Protein AF-A0A920DWM5-F1 (afdb_monomer_lite)

Secondary structure (DSSP, 8-state):
----HHHHHHHHHHHHHHHHHHS-SS-TTGGGS----S-SSEEEEEEE------PPPTTPPPPPP---EEEEEEE-----------HHHHHHH---

Radius of gyration: 28.64 Å; chains: 1; bounding box: 75×37×62 Å

Structure (mmCIF, N/CA/C/O backbone):
data_AF-A0A920DWM5-F1
#
_entry.id   AF-A0A920DWM5-F1
#
loop_
_atom_site.group_PDB
_atom_site.id
_atom_site.type_symbol
_atom_site.label_atom_id
_atom_site.label_alt_id
_atom_site.label_comp_id
_atom_site.label_asym_id
_atom_site.label_entity_id
_atom_site.label_seq_id
_atom_site.pdbx_PDB_ins_code
_atom_site.Cartn_x
_atom_site.Cartn_y
_atom_site.Cartn_z
_atom_site.occupancy
_atom_site.B_iso_or_equiv
_atom_site.auth_seq_id
_atom_site.auth_comp_id
_atom_site.auth_asym_id
_atom_site.auth_atom_id
_atom_site.pdbx_PDB_model_num
ATOM 1 N N . MET A 1 1 ? -43.939 -15.604 38.965 1.00 42.59 1 MET A N 1
ATOM 2 C CA . MET A 1 1 ? -43.173 -16.777 38.501 1.00 42.59 1 MET A CA 1
ATOM 3 C C . MET A 1 1 ? -41.913 -16.279 37.826 1.00 42.59 1 MET A C 1
ATOM 5 O O . MET A 1 1 ? -42.013 -15.542 36.855 1.00 42.59 1 MET A O 1
ATOM 9 N N . ALA A 1 2 ? -40.760 -16.588 38.412 1.00 59.59 2 ALA A N 1
ATOM 10 C CA . ALA A 1 2 ? -39.451 -16.271 37.863 1.00 59.59 2 ALA A CA 1
ATOM 11 C C . ALA A 1 2 ? -38.998 -17.419 36.955 1.00 59.59 2 ALA A C 1
ATOM 13 O O . ALA A 1 2 ? -39.042 -18.554 37.411 1.00 59.59 2 ALA A O 1
ATOM 14 N N . THR A 1 3 ? -38.611 -17.089 35.716 1.00 54.16 3 THR A N 1
ATOM 15 C CA . THR A 1 3 ? -37.589 -17.704 34.831 1.00 54.16 3 THR A CA 1
ATOM 16 C C . THR A 1 3 ? -37.889 -17.236 33.400 1.00 54.16 3 THR A C 1
ATOM 18 O O . THR A 1 3 ? -39.008 -17.459 32.939 1.00 54.16 3 THR A O 1
ATOM 21 N N . PRO A 1 4 ? -36.939 -16.575 32.710 1.00 48.94 4 PRO A N 1
ATOM 22 C CA . PRO A 1 4 ? -35.639 -17.177 32.439 1.00 48.94 4 PRO A CA 1
ATOM 23 C C . PRO A 1 4 ? -34.476 -16.191 32.647 1.00 48.94 4 PRO A C 1
ATOM 25 O O . PRO A 1 4 ? -34.198 -15.352 31.794 1.00 48.94 4 PRO A O 1
ATOM 28 N N . SER A 1 5 ? -33.772 -16.284 33.776 1.00 57.56 5 SER A N 1
ATOM 29 C CA . SER A 1 5 ? -32.594 -15.435 34.033 1.00 57.56 5 SER A CA 1
ATOM 30 C C . SER A 1 5 ? -31.293 -16.030 33.495 1.00 57.56 5 SER A C 1
ATOM 32 O O . SER A 1 5 ? -30.329 -15.297 33.315 1.00 57.56 5 SER A O 1
ATOM 34 N N . ILE A 1 6 ? -31.259 -17.340 33.227 1.00 58.84 6 ILE A N 1
ATOM 35 C CA . ILE A 1 6 ? -30.049 -18.050 32.783 1.00 58.84 6 ILE A CA 1
ATOM 36 C C . ILE A 1 6 ? -29.920 -18.010 31.255 1.00 58.84 6 ILE A C 1
ATOM 38 O O . ILE A 1 6 ? -28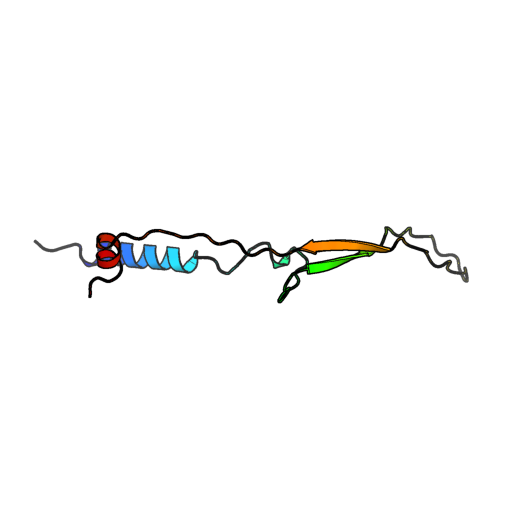.837 -17.766 30.745 1.00 58.84 6 ILE A O 1
ATOM 42 N N . SER A 1 7 ? -31.008 -18.188 30.496 1.00 66.75 7 SER A N 1
ATOM 43 C CA . SER A 1 7 ? -30.915 -18.196 29.026 1.00 66.75 7 SER A CA 1
ATOM 44 C C . SER A 1 7 ? -30.714 -16.802 28.430 1.00 66.75 7 SER A C 1
ATOM 46 O O . SER A 1 7 ? -30.039 -16.670 27.420 1.00 66.75 7 SER A O 1
ATOM 48 N N . THR A 1 8 ? -31.273 -15.758 29.042 1.00 69.12 8 THR A N 1
ATOM 49 C CA . THR A 1 8 ? -31.149 -14.368 28.568 1.00 69.12 8 THR A CA 1
ATOM 50 C C . THR A 1 8 ? -29.774 -13.774 28.867 1.00 69.12 8 THR A C 1
ATOM 52 O O . THR A 1 8 ? -29.185 -13.144 27.994 1.00 69.12 8 THR A O 1
ATOM 55 N N . SER A 1 9 ? -29.231 -14.027 30.061 1.00 67.94 9 SER A N 1
ATOM 56 C CA . SER A 1 9 ? -27.856 -13.643 30.411 1.00 67.94 9 SER A CA 1
ATOM 57 C C . SER A 1 9 ? -26.824 -14.390 29.562 1.00 67.94 9 SER A C 1
ATOM 59 O O . SER A 1 9 ? -25.892 -13.767 29.064 1.00 67.94 9 SER A O 1
ATOM 61 N N . PHE A 1 10 ? -27.047 -15.680 29.287 1.00 76.62 10 PHE A N 1
ATOM 62 C CA . PHE A 1 10 ? -26.193 -16.465 28.394 1.00 76.62 10 PHE A CA 1
ATOM 63 C C . PHE A 1 10 ? -26.214 -15.963 26.943 1.00 76.62 10 PHE A C 1
ATOM 65 O O . PHE A 1 10 ? -25.173 -15.953 26.297 1.00 76.62 10 PHE A O 1
ATOM 72 N N . ILE A 1 11 ? -27.367 -15.520 26.420 1.00 81.25 11 ILE A N 1
ATOM 73 C CA . ILE A 1 11 ? -27.448 -14.905 25.081 1.00 81.25 11 ILE A CA 1
ATOM 74 C C . ILE A 1 11 ? -26.592 -13.634 25.027 1.00 81.25 11 ILE A C 1
ATOM 76 O O . ILE A 1 11 ? -25.794 -13.488 24.106 1.00 81.25 11 ILE A O 1
ATOM 80 N N . GLY A 1 12 ? -26.690 -12.765 26.038 1.00 79.94 12 GLY A N 1
ATOM 81 C CA . GLY A 1 12 ? -25.887 -11.540 26.109 1.00 79.94 12 GLY A CA 1
ATOM 82 C C . GLY A 1 12 ? -24.383 -11.807 26.234 1.00 79.94 12 GLY A C 1
ATOM 83 O O . GLY A 1 12 ? -23.590 -11.191 25.525 1.00 79.94 12 GLY A O 1
ATOM 84 N N . GLU A 1 13 ? -23.974 -12.756 27.083 1.00 78.94 13 GLU A N 1
ATOM 85 C CA . GLU A 1 13 ? -22.565 -13.167 27.199 1.00 78.94 13 GLU A CA 1
ATOM 86 C C . GLU A 1 13 ? -22.041 -13.822 25.919 1.00 78.94 13 GLU A C 1
ATOM 88 O O . GLU A 1 13 ? -20.914 -13.551 25.501 1.00 78.94 13 GLU A O 1
ATOM 93 N N . PHE A 1 14 ? -22.848 -14.661 25.268 1.00 82.62 14 PHE A N 1
ATOM 94 C CA . PHE A 1 14 ? -22.482 -15.297 24.008 1.00 82.62 14 PHE A CA 1
ATOM 95 C C . PHE A 1 14 ? -22.310 -14.262 22.892 1.00 82.62 14 PHE A C 1
ATOM 97 O O . PHE A 1 14 ? -21.296 -14.280 22.196 1.00 82.62 14 PHE A O 1
ATOM 104 N N . GLU A 1 15 ? -23.250 -13.327 22.741 1.00 83.25 15 GLU A N 1
ATOM 105 C CA . GLU A 1 15 ? -23.162 -12.242 21.759 1.00 83.25 15 GLU A CA 1
ATOM 106 C C . GLU A 1 15 ? -21.953 -11.340 22.025 1.00 83.25 15 GLU A C 1
ATOM 108 O O . GLU A 1 15 ? -21.177 -11.074 21.106 1.00 83.25 15 GLU A O 1
ATOM 113 N N . ALA A 1 16 ? -21.718 -10.939 23.278 1.00 81.25 16 ALA A N 1
ATOM 114 C CA . ALA A 1 16 ? -20.535 -10.168 23.660 1.00 81.25 16 ALA A CA 1
ATOM 115 C C . ALA A 1 16 ? -19.230 -10.930 23.360 1.00 81.25 16 ALA A C 1
ATOM 117 O O . ALA A 1 16 ? -18.283 -10.354 22.819 1.00 81.25 16 ALA A O 1
ATOM 118 N N . GLY A 1 17 ? -19.195 -12.237 23.635 1.00 79.69 17 GLY A N 1
ATOM 119 C CA . GLY A 1 17 ? -18.067 -13.113 23.320 1.00 79.69 17 GLY A CA 1
ATOM 120 C C . GLY A 1 17 ? -17.809 -13.235 21.816 1.00 79.69 17 GLY A C 1
ATOM 121 O O . GLY A 1 17 ? -16.658 -13.165 21.379 1.00 79.69 17 GLY A O 1
ATOM 122 N N . VAL A 1 18 ? -18.867 -13.343 21.007 1.00 81.12 18 VAL A N 1
ATOM 123 C CA . VAL A 1 18 ? -18.791 -13.339 19.539 1.00 81.12 18 VAL A CA 1
ATOM 124 C C . VAL A 1 18 ? -18.280 -11.986 19.043 1.00 81.12 18 VAL A C 1
ATOM 126 O O . VAL A 1 18 ? -17.329 -11.938 18.262 1.00 81.12 18 VAL A O 1
ATOM 129 N N . HIS A 1 19 ? -18.842 -10.877 19.519 1.00 79.38 19 HIS A N 1
ATOM 130 C CA . HIS A 1 19 ? -18.409 -9.543 19.119 1.00 79.38 19 HIS A CA 1
ATOM 131 C C . HIS A 1 19 ? -16.941 -9.295 19.450 1.00 79.38 19 HIS A C 1
ATOM 133 O O . HIS A 1 19 ? -16.208 -8.859 18.566 1.00 79.38 19 HIS A O 1
ATOM 139 N N . MET A 1 20 ? -16.493 -9.656 20.654 1.00 79.00 20 MET A N 1
ATOM 140 C CA . MET A 1 20 ? -15.095 -9.541 21.066 1.00 79.00 20 MET A CA 1
ATOM 141 C C . MET A 1 20 ? -14.173 -10.424 20.208 1.00 79.00 20 MET A C 1
ATOM 143 O O . MET A 1 20 ? -13.133 -9.960 19.738 1.00 79.00 20 MET A O 1
ATOM 147 N N . ALA A 1 21 ? -14.566 -11.672 19.928 1.00 71.56 21 ALA A N 1
ATOM 148 C CA . ALA A 1 21 ? -13.788 -12.590 19.092 1.00 71.56 21 ALA A CA 1
ATOM 149 C C . ALA A 1 21 ? -13.635 -12.095 17.640 1.00 71.56 21 ALA A C 1
ATOM 151 O O . ALA A 1 21 ? -12.603 -12.327 17.004 1.00 71.56 21 ALA A O 1
ATOM 152 N N . TYR A 1 22 ? -14.634 -11.377 17.117 1.00 69.19 22 TYR A N 1
ATOM 153 C CA . TYR A 1 22 ? -14.620 -10.816 15.764 1.00 69.19 22 TYR A CA 1
ATOM 154 C C . TYR A 1 22 ? -14.246 -9.326 15.700 1.00 69.19 22 TYR A C 1
ATOM 156 O O . TYR A 1 22 ? -14.145 -8.786 14.594 1.00 69.19 22 TYR A O 1
ATOM 164 N N . GLN A 1 23 ? -13.932 -8.670 16.827 1.00 70.06 23 GLN A N 1
ATOM 165 C CA . GLN A 1 23 ? -13.620 -7.230 16.916 1.00 70.06 23 GLN A CA 1
ATOM 166 C C . GLN A 1 23 ? -12.263 -6.817 16.314 1.00 70.06 23 GLN A C 1
ATOM 168 O O . GLN A 1 23 ? -11.790 -5.705 16.522 1.00 70.06 23 GLN A O 1
ATOM 173 N N . ARG A 1 24 ? -11.724 -7.659 15.425 1.00 65.56 24 ARG A N 1
ATOM 174 C CA . ARG A 1 24 ? -10.572 -7.460 14.533 1.00 65.56 24 ARG A CA 1
ATOM 175 C C . ARG A 1 24 ? -9.228 -7.815 15.175 1.00 65.56 24 ARG A C 1
ATOM 177 O O . ARG A 1 24 ? -8.553 -6.976 15.756 1.00 65.56 24 ARG A O 1
ATOM 184 N N . MET A 1 25 ? -8.733 -9.017 14.863 1.00 66.62 25 MET A N 1
ATOM 185 C CA . MET A 1 25 ? -7.309 -9.390 14.991 1.00 66.62 25 MET A CA 1
ATOM 186 C C . MET A 1 25 ? -6.406 -8.709 13.931 1.00 66.62 25 MET A C 1
ATOM 188 O O . MET A 1 25 ? -5.483 -9.310 13.384 1.00 66.62 25 MET A O 1
ATOM 192 N N . GLY A 1 26 ? -6.669 -7.440 13.609 1.00 70.62 26 GLY A N 1
ATOM 193 C CA . GLY A 1 26 ? -5.896 -6.658 12.644 1.00 70.62 26 GLY A CA 1
ATOM 194 C C . GLY A 1 26 ? -6.350 -6.773 11.182 1.00 70.62 26 GLY A C 1
ATOM 195 O O . GLY A 1 26 ? -7.380 -7.356 10.843 1.00 70.62 26 GLY A O 1
ATOM 196 N N . SER A 1 27 ? -5.584 -6.135 10.293 1.00 79.50 27 SER A N 1
ATOM 197 C CA . SER A 1 27 ? -5.892 -6.076 8.860 1.00 79.50 27 SER A CA 1
ATOM 198 C C . SER A 1 27 ? -5.513 -7.383 8.161 1.00 79.50 27 SER A C 1
ATOM 200 O O . SER A 1 27 ? -4.331 -7.711 8.050 1.00 79.50 27 SER A O 1
ATOM 202 N N . LYS A 1 28 ? -6.518 -8.098 7.634 1.00 82.94 28 LYS A N 1
ATOM 203 C CA . LYS A 1 28 ? -6.360 -9.391 6.938 1.00 82.94 28 LYS A CA 1
ATOM 204 C C . LYS A 1 28 ? -5.389 -9.336 5.752 1.00 82.94 28 LYS A C 1
ATOM 206 O O . LYS A 1 28 ? -4.735 -10.325 5.450 1.00 82.94 28 LYS A O 1
ATOM 211 N N . LEU A 1 29 ? -5.279 -8.180 5.095 1.00 86.25 29 LEU A N 1
ATOM 212 C CA . LEU A 1 29 ? -4.440 -7.990 3.907 1.00 86.25 29 LEU A 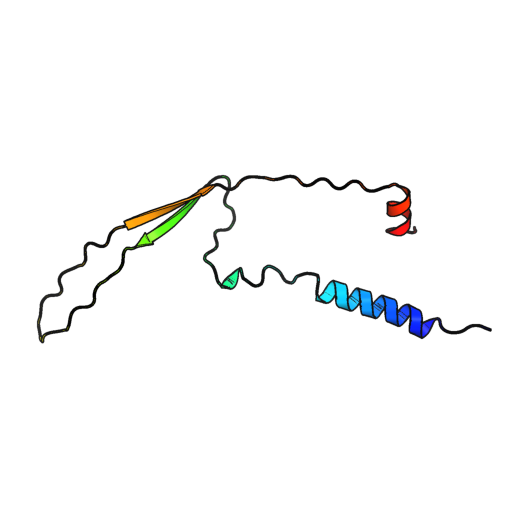CA 1
ATOM 213 C C . LEU A 1 29 ? -3.063 -7.401 4.227 1.00 86.25 29 LEU A C 1
ATOM 215 O O . LEU A 1 29 ? -2.241 -7.235 3.331 1.00 86.25 29 LEU A O 1
ATOM 219 N N . ARG A 1 30 ? -2.764 -7.085 5.494 1.00 84.69 30 ARG A N 1
ATOM 220 C CA . ARG A 1 30 ? -1.475 -6.475 5.854 1.00 84.69 30 ARG A CA 1
ATOM 221 C C . ARG A 1 30 ? -0.292 -7.363 5.460 1.00 84.69 30 ARG A C 1
ATOM 223 O O . ARG A 1 30 ? 0.719 -6.846 5.003 1.00 84.69 30 ARG A O 1
ATOM 230 N N . ASN A 1 31 ? -0.449 -8.682 5.568 1.00 85.75 31 ASN A N 1
ATOM 231 C CA . ASN A 1 31 ? 0.600 -9.644 5.227 1.00 85.75 31 ASN A CA 1
ATOM 232 C C . ASN A 1 31 ? 0.737 -9.899 3.719 1.00 85.75 31 ASN A C 1
ATOM 234 O O . ASN A 1 31 ? 1.712 -10.511 3.297 1.00 85.75 31 ASN A O 1
ATOM 238 N N . THR A 1 32 ? -0.210 -9.440 2.895 1.00 90.31 32 THR A N 1
ATOM 239 C CA . THR A 1 32 ? -0.152 -9.616 1.435 1.00 90.31 32 THR A CA 1
ATOM 240 C C . THR A 1 32 ? 0.492 -8.424 0.731 1.00 90.31 32 THR A C 1
ATOM 242 O O . THR A 1 32 ? 0.578 -8.407 -0.495 1.00 90.31 32 THR A O 1
ATOM 245 N N . VAL A 1 33 ? 0.927 -7.405 1.478 1.00 89.06 33 VAL A N 1
ATOM 246 C CA . VAL A 1 33 ? 1.493 -6.169 0.932 1.00 89.06 33 VAL A CA 1
ATOM 247 C C . VAL A 1 33 ? 2.798 -5.797 1.632 1.00 89.06 33 VAL A C 1
ATOM 249 O O . VAL A 1 33 ? 3.068 -6.190 2.763 1.00 89.06 33 VAL A O 1
ATOM 252 N N . ARG A 1 34 ? 3.631 -4.998 0.958 1.00 88.69 34 ARG A N 1
ATOM 253 C CA . ARG A 1 34 ? 4.827 -4.406 1.570 1.00 88.69 34 ARG A CA 1
ATOM 254 C C . ARG A 1 34 ? 4.413 -3.258 2.482 1.00 88.69 34 ARG A C 1
ATOM 256 O O . ARG A 1 34 ? 3.825 -2.288 2.013 1.00 88.69 34 ARG A O 1
ATOM 263 N N . THR A 1 35 ? 4.796 -3.322 3.751 1.00 89.44 35 THR A N 1
ATOM 264 C CA . THR A 1 35 ? 4.497 -2.276 4.736 1.00 89.44 35 THR A CA 1
ATOM 265 C C . THR A 1 35 ? 5.760 -1.604 5.263 1.00 89.44 35 THR A C 1
ATOM 267 O O . THR A 1 35 ? 6.803 -2.239 5.418 1.00 89.44 35 THR A O 1
ATOM 270 N N . ARG A 1 36 ? 5.662 -0.311 5.575 1.00 88.69 36 ARG A N 1
ATOM 271 C CA . ARG A 1 36 ? 6.665 0.467 6.316 1.00 88.69 36 ARG A CA 1
ATOM 272 C C . ARG A 1 36 ? 5.971 1.049 7.546 1.00 88.69 36 ARG A C 1
ATOM 274 O O . ARG A 1 36 ? 4.971 1.739 7.394 1.00 88.69 36 ARG A O 1
ATOM 281 N N . ASN A 1 37 ? 6.499 0.768 8.733 1.00 87.81 37 ASN A N 1
ATOM 282 C CA . ASN A 1 37 ? 5.975 1.291 9.997 1.00 87.81 37 ASN A CA 1
ATOM 283 C C . ASN A 1 37 ? 6.805 2.500 10.456 1.00 87.81 37 ASN A C 1
ATOM 285 O O . ASN A 1 37 ? 7.964 2.631 10.061 1.00 87.81 37 ASN A O 1
ATOM 289 N N . GLY A 1 38 ? 6.222 3.369 11.288 1.00 86.94 38 GLY A N 1
ATOM 290 C CA . GLY A 1 38 ? 6.925 4.528 11.857 1.00 86.94 38 GLY A CA 1
ATOM 291 C C . GLY A 1 38 ? 7.260 5.632 10.845 1.00 86.94 38 GLY A C 1
ATOM 292 O O . GLY A 1 38 ? 8.242 6.352 11.017 1.00 86.94 38 GLY A O 1
ATOM 293 N N . VAL A 1 39 ? 6.483 5.749 9.765 1.00 88.44 39 VAL A N 1
ATOM 294 C CA . VAL A 1 39 ? 6.638 6.825 8.775 1.00 88.44 39 VAL A CA 1
ATOM 295 C C . VAL A 1 39 ? 6.055 8.110 9.355 1.00 88.44 39 VAL A C 1
ATOM 297 O O . VAL A 1 39 ? 4.907 8.103 9.775 1.00 88.44 39 VAL A O 1
ATOM 300 N N . LYS A 1 40 ? 6.836 9.197 9.367 1.00 82.25 40 LYS A N 1
ATOM 301 C CA . LYS A 1 40 ? 6.362 10.512 9.826 1.00 82.25 40 LYS A CA 1
ATOM 302 C C . LYS A 1 40 ? 5.562 11.221 8.730 1.00 82.25 40 LYS A C 1
ATOM 304 O O . LYS A 1 40 ? 4.351 11.268 8.809 1.00 82.25 40 LYS A O 1
ATOM 309 N N . ASN A 1 41 ? 6.228 11.667 7.660 1.00 84.38 41 ASN A N 1
ATOM 310 C CA . ASN A 1 41 ? 5.557 12.447 6.604 1.00 84.38 41 ASN A CA 1
ATOM 311 C C . ASN A 1 41 ? 5.600 11.775 5.228 1.00 84.38 41 ASN A C 1
ATOM 313 O O . ASN A 1 41 ? 4.684 11.921 4.427 1.00 84.38 41 ASN A O 1
ATOM 317 N N . LYS A 1 42 ? 6.682 11.054 4.908 1.00 89.25 42 LYS A N 1
ATOM 318 C CA . LYS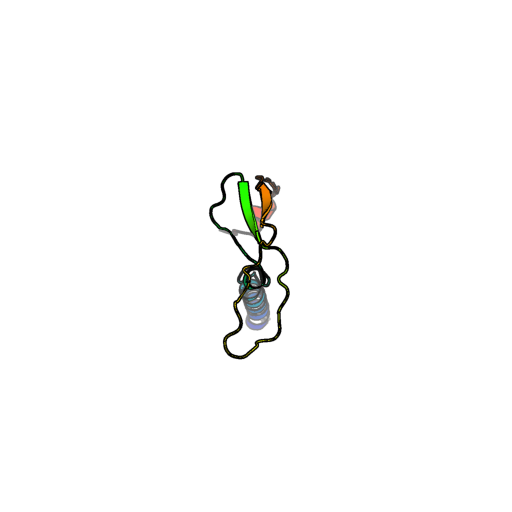 A 1 42 ? 6.897 10.483 3.573 1.00 89.25 42 LYS A CA 1
ATOM 319 C C . LYS A 1 42 ? 7.706 9.199 3.643 1.00 89.25 42 LYS A C 1
ATOM 321 O O . LYS A 1 42 ? 8.642 9.083 4.433 1.00 89.25 42 LYS A O 1
ATOM 326 N N . THR A 1 43 ? 7.390 8.253 2.768 1.00 92.62 43 THR A N 1
ATOM 327 C CA . THR A 1 43 ? 8.217 7.069 2.525 1.00 92.62 43 THR A CA 1
ATOM 328 C C . THR A 1 43 ? 8.329 6.777 1.031 1.00 92.62 43 THR A C 1
ATOM 330 O O . THR A 1 43 ? 7.572 7.312 0.219 1.00 92.62 43 THR A O 1
ATOM 333 N N . THR A 1 44 ? 9.303 5.949 0.653 1.00 92.19 44 THR A N 1
ATOM 334 C CA . THR A 1 44 ? 9.528 5.552 -0.739 1.00 92.19 44 THR A CA 1
ATOM 335 C C . THR A 1 44 ? 9.664 4.039 -0.874 1.00 92.19 44 THR A C 1
ATOM 337 O O . THR A 1 44 ? 10.268 3.355 -0.041 1.00 92.19 44 THR A O 1
ATOM 340 N N . PHE A 1 45 ? 9.112 3.507 -1.961 1.00 92.62 45 PHE A N 1
ATOM 341 C CA . PHE A 1 45 ? 9.252 2.113 -2.357 1.00 92.62 45 PHE A CA 1
ATOM 342 C C . PHE A 1 45 ? 10.045 2.039 -3.658 1.00 92.62 45 PHE A C 1
ATOM 344 O O . PHE A 1 45 ? 9.636 2.583 -4.682 1.00 92.62 45 PHE A O 1
ATOM 351 N N . GLN A 1 46 ? 11.186 1.352 -3.611 1.00 92.62 46 GLN A N 1
ATOM 352 C CA . GLN A 1 46 ? 12.017 1.128 -4.791 1.00 92.62 46 GLN A CA 1
ATOM 353 C C . GLN A 1 46 ? 11.379 0.075 -5.703 1.00 92.62 46 GLN A C 1
ATOM 355 O O . GLN A 1 46 ? 10.882 -0.954 -5.220 1.00 92.62 46 GLN A O 1
ATOM 360 N N . LYS A 1 47 ? 11.414 0.343 -7.011 1.00 92.50 47 LYS A N 1
ATOM 361 C CA . LYS A 1 47 ? 10.945 -0.525 -8.089 1.00 92.50 47 LYS A CA 1
ATOM 362 C C . LYS A 1 47 ? 12.082 -0.743 -9.081 1.00 92.50 47 LYS A C 1
ATOM 364 O O . LYS A 1 47 ? 12.563 0.193 -9.718 1.00 92.50 47 LYS A O 1
ATOM 369 N N . ILE A 1 48 ? 12.480 -2.001 -9.217 1.00 91.75 48 ILE A N 1
ATOM 370 C CA . ILE A 1 48 ? 13.390 -2.442 -10.270 1.00 91.75 48 ILE A CA 1
ATOM 371 C C . ILE A 1 48 ? 12.586 -2.787 -11.531 1.00 91.75 48 ILE A C 1
ATOM 373 O O . ILE A 1 48 ? 11.444 -3.250 -11.443 1.00 91.75 48 ILE A O 1
ATOM 377 N N . GLY A 1 49 ? 13.159 -2.502 -12.698 1.00 87.62 49 GLY A N 1
ATOM 378 C CA . GLY A 1 49 ? 12.587 -2.814 -14.004 1.00 87.62 49 GLY A CA 1
ATOM 379 C C . GLY A 1 49 ? 12.437 -4.317 -14.248 1.00 87.62 49 GLY A C 1
ATOM 380 O O . GLY A 1 49 ? 12.861 -5.147 -13.446 1.00 87.62 49 GLY A O 1
ATOM 381 N N . LYS A 1 50 ? 11.819 -4.679 -15.376 1.00 88.19 50 LYS A N 1
ATOM 382 C CA . LYS A 1 50 ? 11.671 -6.085 -15.775 1.00 88.19 50 LYS A CA 1
ATOM 383 C C . LYS A 1 50 ? 12.970 -6.607 -16.392 1.00 88.19 50 LYS A C 1
ATOM 385 O O . LYS A 1 50 ? 13.569 -5.938 -17.230 1.00 88.19 50 LYS A O 1
ATOM 390 N N . GLY A 1 51 ? 13.375 -7.799 -15.961 1.00 87.56 51 GLY A N 1
ATOM 391 C CA . GLY A 1 51 ? 14.489 -8.550 -16.534 1.00 87.56 51 GLY A CA 1
ATOM 392 C C . GLY A 1 51 ? 14.079 -9.374 -17.759 1.00 87.56 51 GLY A C 1
ATOM 393 O O . GLY A 1 51 ? 12.905 -9.713 -17.897 1.00 87.56 51 GLY A O 1
ATOM 394 N N . PHE A 1 52 ? 15.045 -9.750 -18.598 1.00 85.00 52 PHE A N 1
ATOM 395 C CA . PHE A 1 52 ? 14.894 -10.755 -19.652 1.00 85.00 52 PHE A CA 1
ATOM 396 C C . PHE A 1 52 ? 15.901 -11.878 -19.412 1.00 85.00 52 PHE A C 1
ATOM 398 O O . PHE A 1 52 ? 17.061 -11.620 -19.098 1.00 85.00 52 PHE A O 1
ATOM 405 N N . ALA A 1 53 ? 15.455 -13.124 -19.550 1.00 86.81 53 ALA A N 1
ATOM 406 C CA . ALA A 1 53 ? 16.322 -14.286 -19.415 1.00 86.81 53 ALA A CA 1
ATOM 407 C C . ALA A 1 53 ? 16.964 -14.629 -20.764 1.00 86.81 53 ALA A C 1
ATOM 409 O O . ALA A 1 53 ? 16.300 -14.585 -21.799 1.00 86.81 53 ALA A O 1
ATOM 410 N N . THR A 1 54 ? 18.241 -15.006 -20.744 1.00 84.75 54 THR A N 1
ATOM 411 C CA . THR A 1 54 ? 18.968 -15.496 -21.920 1.00 84.75 54 THR A CA 1
ATOM 412 C C . THR A 1 54 ? 19.365 -16.959 -21.729 1.00 84.75 54 THR A C 1
ATOM 414 O O . THR A 1 54 ? 19.593 -17.426 -20.611 1.00 84.75 54 THR A O 1
ATOM 417 N N . THR A 1 55 ? 19.413 -17.718 -22.824 1.00 85.50 55 THR A N 1
ATOM 418 C CA . THR A 1 55 ? 19.799 -19.136 -22.807 1.00 85.50 55 THR A CA 1
ATOM 419 C C . THR A 1 55 ? 21.306 -19.296 -22.620 1.00 85.50 55 THR A C 1
ATOM 421 O O . THR A 1 55 ? 22.100 -18.584 -23.234 1.00 85.50 55 THR A O 1
ATOM 424 N N . LYS A 1 56 ? 21.711 -20.261 -21.788 1.00 83.31 56 LYS A N 1
ATOM 425 C CA . LYS A 1 56 ? 23.113 -20.493 -21.417 1.00 83.31 56 LYS A CA 1
ATOM 426 C C . LYS A 1 56 ? 23.867 -21.285 -22.492 1.00 83.31 56 LYS A C 1
ATOM 428 O O . LYS A 1 56 ? 23.470 -22.397 -22.823 1.00 83.31 56 LYS A O 1
ATOM 433 N N . ALA A 1 57 ? 25.011 -20.764 -22.936 1.00 84.12 57 ALA A N 1
ATOM 434 C CA . ALA A 1 57 ? 26.013 -21.514 -23.699 1.00 84.12 57 ALA A CA 1
ATOM 435 C C . ALA A 1 57 ? 27.147 -22.017 -22.782 1.00 84.12 57 ALA A C 1
ATOM 437 O O . ALA A 1 57 ? 27.425 -21.427 -21.731 1.00 84.12 57 ALA A O 1
ATOM 438 N N . ARG A 1 58 ? 27.825 -23.112 -23.159 1.00 83.38 58 ARG A N 1
ATOM 439 C CA . ARG A 1 58 ? 28.988 -23.621 -22.410 1.00 83.38 58 ARG A CA 1
ATOM 440 C C . ARG A 1 58 ? 30.138 -22.607 -22.533 1.00 83.38 58 ARG A C 1
ATOM 442 O O . ARG A 1 58 ? 30.536 -22.280 -23.641 1.00 83.38 58 ARG A O 1
ATOM 449 N N . HIS A 1 59 ? 30.632 -22.111 -21.395 1.00 84.12 59 HIS A N 1
ATOM 450 C CA . HIS A 1 59 ? 31.635 -21.033 -21.294 1.00 84.12 59 HIS A CA 1
ATOM 451 C C . HIS A 1 59 ? 31.222 -19.678 -21.911 1.00 84.12 59 HIS A C 1
ATOM 453 O O . HIS A 1 59 ? 32.083 -18.860 -22.210 1.00 84.12 59 HIS A O 1
ATOM 459 N N . GLY A 1 60 ? 29.922 -19.417 -22.096 1.00 80.44 60 GLY A N 1
ATOM 460 C CA . GLY A 1 60 ? 29.451 -18.124 -22.601 1.00 80.44 60 GLY A CA 1
ATOM 461 C C . GLY A 1 60 ? 29.562 -17.001 -21.562 1.00 80.44 60 GLY A C 1
ATOM 462 O O . GLY A 1 60 ? 29.263 -17.211 -20.384 1.00 80.44 60 GLY A O 1
ATOM 463 N N . ASN A 1 61 ? 29.944 -15.801 -22.004 1.00 82.25 61 ASN A N 1
ATOM 464 C CA . ASN A 1 61 ? 29.957 -14.608 -21.157 1.00 82.25 61 ASN A CA 1
ATOM 465 C C . ASN A 1 61 ? 28.530 -14.141 -20.843 1.00 82.25 61 ASN A C 1
ATOM 467 O O . ASN A 1 61 ? 27.657 -14.121 -21.711 1.00 82.25 61 ASN A O 1
ATOM 471 N N . ILE A 1 62 ? 28.309 -13.721 -19.598 1.00 84.88 62 ILE A N 1
ATOM 472 C CA . ILE A 1 62 ? 27.032 -13.163 -19.148 1.00 84.88 62 ILE A CA 1
ATOM 473 C C . ILE A 1 62 ? 27.103 -11.645 -19.295 1.00 84.88 62 ILE A C 1
ATOM 475 O O . ILE A 1 62 ? 27.912 -10.998 -18.632 1.00 84.88 62 ILE A O 1
ATOM 479 N N . ALA A 1 63 ? 26.251 -11.075 -20.147 1.00 83.44 63 ALA A N 1
ATOM 480 C CA . ALA A 1 63 ? 26.077 -9.629 -20.217 1.00 83.44 63 ALA A CA 1
ATOM 481 C C . ALA A 1 63 ? 25.186 -9.158 -19.049 1.00 83.44 63 ALA A C 1
ATOM 483 O O . ALA A 1 63 ? 24.063 -9.656 -18.915 1.00 83.44 63 ALA A O 1
ATOM 484 N N . PRO A 1 64 ? 25.642 -8.216 -18.200 1.00 84.50 64 PRO A N 1
ATOM 485 C CA . PRO A 1 64 ? 24.804 -7.635 -17.158 1.00 84.50 64 PRO A CA 1
ATOM 486 C C . PRO A 1 64 ? 23.642 -6.842 -17.758 1.00 84.50 64 PRO A C 1
ATOM 488 O O . PRO A 1 64 ? 23.789 -6.168 -18.777 1.00 84.50 64 PRO A O 1
ATOM 491 N N . MET A 1 65 ? 22.488 -6.880 -17.097 1.00 87.00 65 MET A N 1
ATOM 492 C CA . MET A 1 65 ? 21.344 -6.066 -17.492 1.00 87.00 65 MET A CA 1
ATOM 493 C C . MET A 1 65 ? 21.390 -4.691 -16.816 1.00 87.00 65 MET A C 1
ATOM 495 O O . MET A 1 65 ? 21.544 -4.602 -15.600 1.00 87.00 65 MET A O 1
ATOM 499 N N . ASN A 1 66 ? 21.168 -3.627 -17.591 1.00 87.56 66 ASN A N 1
ATOM 500 C CA . ASN A 1 66 ? 20.998 -2.263 -17.086 1.00 87.56 66 ASN A CA 1
ATOM 501 C C . ASN A 1 66 ? 19.504 -1.954 -16.874 1.00 87.56 66 ASN A C 1
ATOM 503 O O . ASN A 1 66 ? 18.877 -1.261 -17.677 1.00 87.56 66 ASN A O 1
ATOM 507 N N . LEU A 1 67 ? 18.893 -2.569 -15.856 1.00 90.19 67 LEU A N 1
ATOM 508 C CA . LEU A 1 67 ? 17.461 -2.404 -15.596 1.00 90.19 67 LEU A CA 1
ATOM 509 C C . LEU A 1 67 ? 17.154 -0.980 -15.126 1.00 90.19 67 LEU A C 1
ATOM 511 O O . LEU A 1 67 ? 17.911 -0.381 -14.372 1.00 90.19 67 LEU A O 1
ATOM 515 N N . ALA A 1 68 ? 15.994 -0.452 -15.517 1.00 90.31 68 ALA A N 1
ATOM 516 C CA . ALA A 1 68 ? 15.536 0.837 -15.013 1.00 90.31 68 ALA A CA 1
ATOM 517 C C . ALA A 1 68 ? 15.251 0.763 -13.504 1.00 90.31 68 ALA A C 1
ATOM 519 O O . ALA A 1 68 ? 14.550 -0.139 -13.039 1.00 90.31 68 ALA A O 1
ATOM 520 N N . HIS A 1 69 ? 15.739 1.743 -12.749 1.00 91.81 69 HIS A N 1
ATOM 521 C CA . HIS A 1 69 ? 15.459 1.892 -11.324 1.00 91.81 69 HIS A CA 1
ATOM 522 C C . HIS A 1 69 ? 14.575 3.117 -11.112 1.00 91.81 69 HIS A C 1
ATOM 524 O O . HIS A 1 69 ? 14.944 4.233 -11.466 1.00 91.81 69 HIS A O 1
ATOM 530 N N . THR A 1 70 ? 13.389 2.901 -10.550 1.00 94.25 70 THR A N 1
ATOM 531 C CA . THR A 1 70 ? 12.410 3.961 -10.275 1.00 94.25 70 THR A CA 1
ATOM 532 C C . THR A 1 70 ? 11.909 3.849 -8.842 1.00 94.25 70 THR A C 1
ATOM 534 O O . THR A 1 70 ? 12.063 2.813 -8.191 1.00 94.25 70 THR A O 1
ATOM 537 N N . ASN A 1 71 ? 11.301 4.912 -8.331 1.00 93.12 71 ASN A N 1
ATOM 538 C CA . ASN A 1 71 ? 10.759 4.963 -6.982 1.00 93.12 71 ASN A CA 1
ATOM 539 C C . ASN A 1 71 ? 9.300 5.429 -6.992 1.00 93.12 71 ASN A C 1
ATOM 541 O O . ASN A 1 71 ? 8.882 6.239 -7.813 1.00 93.12 71 ASN A O 1
ATOM 545 N N . VAL A 1 72 ? 8.517 4.906 -6.051 1.00 91.75 72 VAL A N 1
ATOM 546 C CA . VAL A 1 72 ? 7.164 5.392 -5.761 1.00 91.75 72 VAL A CA 1
ATOM 547 C C . VAL A 1 72 ? 7.200 6.062 -4.399 1.00 91.75 72 VAL A C 1
ATOM 549 O O . VAL A 1 72 ? 7.587 5.436 -3.411 1.00 91.75 72 VAL A O 1
ATOM 552 N N . SER A 1 73 ? 6.841 7.342 -4.356 1.00 91.06 73 SER A 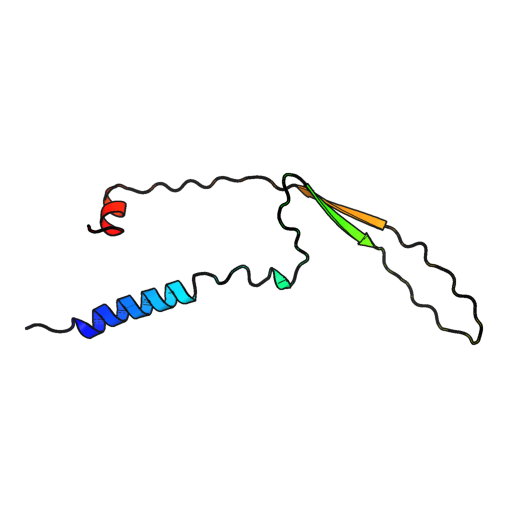N 1
ATOM 553 C CA . SER A 1 73 ? 6.775 8.134 -3.128 1.00 91.06 73 SER A CA 1
ATOM 554 C C . SER A 1 73 ? 5.347 8.188 -2.602 1.00 91.06 73 SER A C 1
ATOM 556 O O . SER A 1 73 ? 4.427 8.399 -3.383 1.00 91.06 73 SER A O 1
ATOM 558 N N . VAL A 1 74 ? 5.179 8.049 -1.289 1.00 90.50 74 VAL A N 1
ATOM 559 C CA . VAL A 1 74 ? 3.879 8.147 -0.611 1.00 90.50 74 VAL A CA 1
ATOM 560 C C . VAL A 1 74 ? 4.008 9.101 0.569 1.00 90.50 74 VAL A C 1
ATOM 562 O O . VAL A 1 74 ? 4.968 8.990 1.337 1.00 90.50 74 VAL A O 1
ATOM 565 N N . THR A 1 75 ? 3.065 10.031 0.696 1.00 91.00 75 THR A N 1
ATOM 566 C CA . THR A 1 75 ? 2.912 10.928 1.847 1.00 91.00 75 THR A CA 1
ATOM 567 C C . THR A 1 75 ? 1.859 10.376 2.802 1.00 91.00 75 THR A C 1
ATOM 569 O O . THR A 1 75 ? 0.889 9.760 2.368 1.00 91.00 75 THR A O 1
ATOM 572 N N . VAL A 1 76 ? 2.096 10.533 4.103 1.00 88.56 76 VAL A N 1
ATOM 573 C CA . VAL A 1 76 ? 1.146 10.161 5.160 1.00 88.56 76 VAL A CA 1
ATOM 574 C C . VAL A 1 76 ? 0.568 11.451 5.720 1.00 88.56 76 VAL A C 1
ATOM 576 O O . VAL A 1 76 ? 1.318 12.394 5.966 1.00 88.56 76 VAL A O 1
ATOM 579 N N . GLU A 1 77 ? -0.749 11.483 5.879 1.00 87.75 77 GLU A N 1
ATOM 580 C CA . GLU A 1 77 ? -1.497 12.629 6.387 1.00 87.75 77 GLU A CA 1
ATOM 581 C C . GLU A 1 77 ? -2.350 12.188 7.577 1.00 87.75 77 GLU A C 1
ATOM 583 O O . GLU A 1 77 ? -2.857 11.061 7.603 1.00 87.75 77 GLU A O 1
ATOM 588 N N . ASP A 1 78 ? -2.490 13.081 8.555 1.00 85.69 78 ASP A N 1
ATOM 589 C CA . ASP A 1 78 ? -3.283 12.852 9.757 1.00 85.69 78 ASP A CA 1
ATOM 590 C C . ASP A 1 78 ? -4.726 13.315 9.526 1.00 85.69 78 ASP A C 1
ATOM 592 O O . ASP A 1 78 ? -4.976 14.460 9.145 1.00 85.69 78 ASP A O 1
ATOM 596 N N . PHE A 1 79 ? -5.686 12.427 9.787 1.00 84.00 79 PHE A N 1
ATOM 597 C CA . PHE A 1 79 ? -7.116 12.713 9.689 1.00 84.00 79 PHE A CA 1
ATOM 598 C C . PHE A 1 79 ? -7.779 12.543 11.056 1.00 84.00 79 PHE A C 1
ATOM 600 O O . PHE A 1 79 ? -7.527 11.562 11.756 1.00 84.00 79 PHE A O 1
ATOM 607 N N . PHE A 1 80 ? -8.663 13.475 11.414 1.00 81.81 80 PHE A N 1
ATOM 608 C CA . PHE A 1 80 ? -9.476 13.403 12.627 1.00 81.81 80 PHE A CA 1
ATOM 609 C C . PHE A 1 80 ? -10.908 12.983 12.288 1.00 81.81 80 PHE A C 1
ATOM 611 O O . PHE A 1 80 ? -11.486 13.4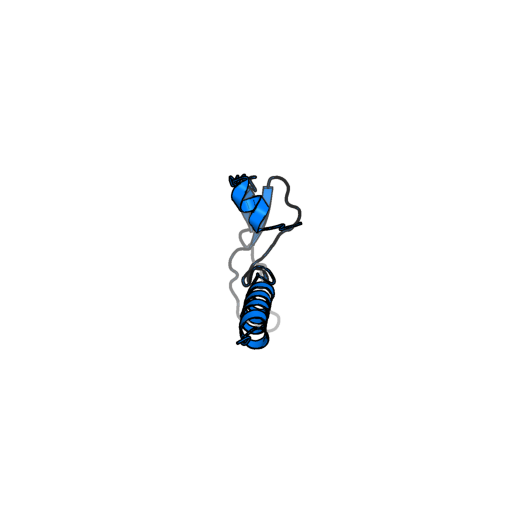62 11.314 1.00 81.81 80 PHE A O 1
ATOM 618 N N . ALA A 1 81 ? -11.490 12.127 13.125 1.00 80.56 81 ALA A N 1
ATOM 619 C CA . ALA A 1 81 ? -12.909 11.792 13.104 1.00 80.56 81 ALA A CA 1
ATOM 620 C C . ALA A 1 81 ? -13.452 11.957 14.527 1.00 80.56 81 ALA A C 1
ATOM 622 O O . ALA A 1 81 ? -13.113 11.176 15.413 1.00 80.56 81 ALA A O 1
ATOM 623 N N . GLY A 1 82 ? -14.221 13.022 14.752 1.00 83.50 82 GLY A N 1
ATOM 624 C CA . GLY A 1 82 ? -14.895 13.264 16.025 1.00 83.50 82 GLY A CA 1
ATOM 625 C C . GLY A 1 82 ? -16.260 12.585 16.049 1.00 83.50 82 GLY A C 1
ATOM 626 O O . GLY A 1 82 ? -16.992 12.647 15.062 1.00 83.50 82 GLY A O 1
ATOM 627 N N . GLU A 1 83 ? -16.598 11.967 17.175 1.00 83.31 83 GLU A N 1
ATOM 628 C CA . GLU A 1 83 ? -17.922 11.412 17.450 1.00 83.31 83 GLU A CA 1
ATOM 629 C C . GLU A 1 83 ? -18.535 12.162 18.635 1.00 83.31 83 GLU A C 1
ATOM 631 O O . GLU A 1 83 ? -17.851 12.455 19.617 1.00 83.31 83 GLU A O 1
ATOM 636 N N . TRP A 1 84 ? -19.817 12.497 18.524 1.00 81.69 84 TRP A N 1
ATOM 637 C CA . TRP A 1 84 ? -20.576 13.114 19.605 1.00 81.69 84 TRP A CA 1
ATOM 638 C C . TRP A 1 84 ? -21.281 12.018 20.393 1.00 81.69 84 TRP A C 1
ATOM 640 O O . TRP A 1 84 ? -21.955 11.179 19.801 1.00 81.69 84 TRP A O 1
ATOM 650 N N . VAL A 1 85 ? -21.143 12.047 21.716 1.00 77.12 85 VAL A N 1
ATOM 651 C CA . VAL A 1 85 ? -21.824 11.119 22.623 1.00 77.12 85 VAL A CA 1
ATOM 652 C C . VAL A 1 85 ? -22.715 11.934 23.549 1.00 77.12 85 VAL A C 1
ATOM 654 O O . VAL A 1 85 ? -22.257 12.927 24.113 1.00 77.12 85 VAL A O 1
ATOM 657 N N . ASP A 1 86 ? -23.975 11.524 23.674 1.00 84.38 86 ASP A N 1
ATOM 658 C CA . ASP A 1 86 ? -24.951 12.147 24.570 1.00 84.38 86 ASP A CA 1
ATOM 659 C C . ASP A 1 86 ? -24.796 11.637 26.015 1.00 84.38 86 ASP A C 1
ATOM 661 O O . ASP A 1 86 ? -24.420 10.485 26.254 1.00 84.38 86 ASP A O 1
ATOM 665 N N . ASP A 1 87 ? -25.130 12.481 26.991 1.00 78.56 87 ASP A N 1
ATOM 666 C CA . ASP A 1 87 ? -24.980 12.184 28.422 1.00 78.56 87 ASP A CA 1
ATOM 667 C C . ASP A 1 87 ? -25.843 10.981 28.850 1.00 78.56 87 ASP A C 1
ATOM 669 O O . ASP A 1 87 ? -25.452 10.181 29.706 1.00 78.56 87 ASP A O 1
ATOM 673 N N . LEU A 1 88 ? -27.010 10.799 28.221 1.00 75.38 88 LEU A N 1
ATOM 674 C CA . LEU A 1 88 ? -27.886 9.653 28.477 1.00 75.38 88 LEU A CA 1
ATOM 675 C C . LEU A 1 88 ? -27.304 8.331 27.953 1.00 75.38 88 LEU A C 1
ATOM 677 O O . LEU A 1 88 ? -27.586 7.274 28.525 1.00 75.38 88 LEU A O 1
ATOM 681 N N . ASP A 1 89 ? -26.472 8.368 26.911 1.00 73.00 89 ASP A N 1
ATOM 682 C CA . ASP A 1 89 ? -25.799 7.181 26.380 1.00 73.00 89 ASP A CA 1
ATOM 683 C C . ASP A 1 89 ? -24.550 6.818 27.197 1.00 73.00 89 ASP A C 1
ATOM 685 O O . ASP A 1 89 ? -24.276 5.631 27.397 1.00 73.00 89 ASP A O 1
ATOM 689 N N . GLN A 1 90 ? -23.864 7.799 27.798 1.00 67.81 90 GLN A N 1
ATOM 690 C CA . GLN A 1 90 ? -22.802 7.530 28.780 1.00 67.81 90 GLN A CA 1
ATOM 691 C C . GLN A 1 90 ? -23.327 6.754 30.001 1.00 67.81 90 GLN A C 1
ATOM 693 O O . GLN A 1 90 ? -22.690 5.801 30.455 1.00 67.81 90 GLN A O 1
ATOM 698 N N . LEU A 1 91 ? -24.522 7.105 30.494 1.00 68.06 91 LEU A N 1
ATOM 699 C CA . LEU A 1 91 ? -25.181 6.413 31.611 1.00 68.06 91 LEU A CA 1
ATOM 700 C C . LEU A 1 91 ? -25.566 4.959 31.286 1.00 68.06 91 LEU A C 1
ATOM 702 O O . LEU A 1 91 ? -25.628 4.129 32.194 1.00 68.06 91 LEU A O 1
ATOM 706 N N . ARG A 1 92 ? -25.820 4.635 30.010 1.00 65.88 92 ARG A N 1
ATOM 707 C CA . ARG A 1 92 ? -26.114 3.262 29.558 1.00 65.88 92 ARG A CA 1
ATOM 708 C C . ARG A 1 92 ? -24.863 2.398 29.425 1.00 65.88 92 ARG A C 1
ATOM 710 O O . ARG A 1 92 ? -24.950 1.194 29.646 1.00 65.88 92 ARG A O 1
ATOM 717 N N . ILE A 1 93 ? -23.726 2.996 29.068 1.00 69.88 93 ILE A N 1
ATOM 718 C CA . ILE A 1 93 ? -22.448 2.288 28.899 1.00 69.88 93 ILE A CA 1
ATOM 719 C C . ILE A 1 93 ? -21.787 1.997 30.253 1.00 69.88 93 ILE A C 1
ATOM 721 O O . ILE A 1 93 ? -21.154 0.954 30.400 1.00 69.88 93 ILE A O 1
ATOM 725 N N . ASN A 1 94 ? -21.955 2.874 31.249 1.00 50.62 94 ASN A N 1
ATOM 726 C CA . ASN A 1 94 ? -21.364 2.690 32.575 1.00 50.62 94 ASN A CA 1
ATOM 727 C C . ASN A 1 94 ? -22.405 2.880 33.699 1.00 50.62 94 ASN A C 1
ATOM 729 O O . ASN A 1 94 ? -22.450 3.939 34.336 1.00 50.62 94 ASN A O 1
ATOM 733 N N . PRO A 1 95 ? -23.265 1.876 33.957 1.00 53.06 95 PRO A N 1
ATOM 734 C CA . PRO A 1 95 ? -24.292 1.953 34.988 1.00 53.06 95 PRO A CA 1
ATOM 735 C C . PRO A 1 95 ? -23.691 1.681 36.381 1.00 53.06 95 PRO A C 1
ATOM 737 O O . PRO A 1 95 ? -23.948 0.639 36.969 1.00 53.06 95 PRO A O 1
ATOM 740 N N . ARG A 1 96 ? -22.956 2.669 36.911 1.00 50.28 96 ARG A N 1
ATOM 741 C CA . ARG A 1 96 ? -22.239 2.679 38.208 1.00 50.28 96 ARG A CA 1
ATOM 742 C C . ARG A 1 96 ? -21.053 1.727 38.350 1.00 50.28 96 ARG A C 1
ATOM 744 O O . ARG A 1 96 ? -21.222 0.501 38.215 1.00 50.28 96 ARG A O 1
#

pLDDT: mean 80.06, std 11.41, range [42.59, 94.25]

Sequence (96 aa):
MATPSISTSFIGEFEAG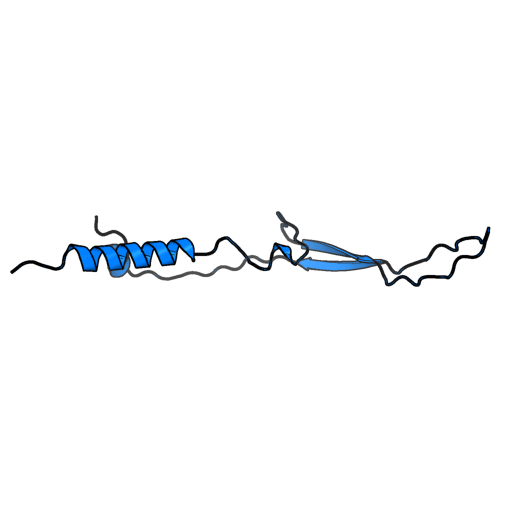VHMAYQRMGSKLRNTVRTRNGVKNKTTFQKIGKGFATTKARHGNIAPMNLAHTNVSVTVEDFFAGEWVDDLDQLRINPR

Foldseek 3Di:
DDDDPPVVVVVVVVVVVVCVVVVDPDDPCPVVDDDDPPDDFKDKDKDWADDDDDDDDDPDDDDDDPTDIDMDMDTDDDDDDDDDDDPVVVCVVDVD